Protein AF-A0A6G3X852-F1 (afdb_monomer_lite)

pLDDT: mean 96.02, std 6.21, range [58.16, 98.81]

Organism: NCBI:txid2706086

Secondary structure (DSSP, 8-state):
-HHHHHHHHHHHHT--S-TT-GGGHHHHHHHGGGTTTTTTTT---HHHHHHHHHHHHHHHHHT-HHHHHHHHHHHHHHHHHHH-TT-HHHHHHHHHHHHHHHHTT-HHHHHHHHHHHHHHTT-

Structure (mmCIF, N/CA/C/O backbone):
data_AF-A0A6G3X852-F1
#
_entry.id   AF-A0A6G3X852-F1
#
loop_
_atom_site.group_PDB
_atom_site.id
_atom_site.type_symbol
_atom_site.label_atom_id
_atom_site.label_alt_id
_atom_site.label_comp_id
_atom_site.label_asym_id
_atom_site.label_entity_id
_atom_site.label_seq_id
_atom_site.pdbx_PDB_ins_code
_atom_site.Cartn_x
_atom_site.Cartn_y
_atom_site.Cartn_z
_atom_site.occupancy
_atom_site.B_iso_or_equiv
_atom_site.auth_seq_id
_atom_site.auth_comp_id
_atom_site.auth_asym_id
_atom_site.auth_atom_id
_atom_site.pdbx_PDB_model_num
ATOM 1 N N . GLU A 1 1 ? 5.079 -11.549 15.200 1.00 58.16 1 GLU A N 1
ATOM 2 C CA . GLU A 1 1 ? 6.177 -12.507 15.487 1.00 58.16 1 GLU A CA 1
ATOM 3 C C . GLU A 1 1 ? 7.506 -11.943 14.986 1.00 58.16 1 GLU A C 1
ATOM 5 O O . GLU A 1 1 ? 7.515 -11.329 13.928 1.00 58.16 1 GLU A O 1
ATOM 10 N N . ARG A 1 2 ? 8.625 -12.157 15.699 1.00 64.38 2 ARG A N 1
ATOM 11 C CA . ARG A 1 2 ? 9.970 -11.617 15.363 1.00 64.38 2 ARG A CA 1
ATOM 12 C C . ARG A 1 2 ? 10.443 -11.882 13.919 1.00 64.38 2 ARG A C 1
ATOM 14 O O . ARG A 1 2 ? 11.273 -11.139 13.393 1.00 64.38 2 ARG A O 1
ATOM 21 N N . ALA A 1 3 ? 9.929 -12.935 13.280 1.00 66.25 3 ALA A N 1
ATOM 22 C CA . ALA A 1 3 ? 10.221 -13.265 11.886 1.00 66.25 3 ALA A CA 1
ATOM 23 C C . ALA A 1 3 ? 9.607 -12.250 10.903 1.00 66.25 3 ALA A C 1
ATOM 25 O O . ALA A 1 3 ? 10.308 -11.779 10.010 1.00 66.25 3 ALA A O 1
ATOM 26 N N . SER A 1 4 ? 8.349 -11.848 11.120 1.00 83.12 4 SER A N 1
ATOM 27 C CA . SER A 1 4 ? 7.655 -10.835 10.307 1.00 83.12 4 SER A CA 1
ATOM 28 C C . SER A 1 4 ? 8.345 -9.468 10.408 1.00 83.12 4 SER A C 1
ATOM 30 O O . SER A 1 4 ? 8.642 -8.844 9.396 1.00 83.12 4 SER A O 1
ATOM 32 N N . GLU A 1 5 ? 8.752 -9.059 11.611 1.00 88.44 5 GLU A N 1
ATOM 33 C CA . GLU A 1 5 ? 9.490 -7.805 11.825 1.00 88.44 5 GLU A CA 1
ATOM 34 C C . GLU A 1 5 ? 10.853 -7.791 11.107 1.00 88.44 5 GLU A C 1
ATOM 36 O O . GLU A 1 5 ? 11.283 -6.782 10.548 1.00 88.44 5 GLU A O 1
ATOM 41 N N . THR A 1 6 ? 11.549 -8.930 11.080 1.00 92.69 6 THR A N 1
ATOM 42 C CA . THR A 1 6 ? 12.819 -9.054 10.353 1.00 92.69 6 THR A CA 1
ATOM 43 C C . THR A 1 6 ? 12.610 -9.034 8.840 1.00 92.69 6 THR A C 1
ATOM 45 O O . THR A 1 6 ? 13.355 -8.346 8.145 1.00 92.69 6 THR A O 1
ATOM 48 N N . ALA A 1 7 ? 11.581 -9.717 8.331 1.00 94.88 7 ALA A N 1
ATOM 49 C CA . ALA A 1 7 ? 11.228 -9.679 6.914 1.00 94.88 7 ALA A CA 1
ATOM 50 C C . ALA A 1 7 ? 10.880 -8.252 6.462 1.00 94.88 7 ALA A C 1
ATOM 52 O O . ALA A 1 7 ? 11.458 -7.758 5.495 1.00 94.88 7 ALA A O 1
ATOM 53 N N . CYS A 1 8 ? 10.030 -7.547 7.212 1.00 96.81 8 CYS A N 1
ATOM 54 C CA . CYS A 1 8 ? 9.672 -6.158 6.936 1.00 96.81 8 CYS A CA 1
ATOM 55 C C . CYS A 1 8 ? 10.896 -5.233 6.898 1.00 96.81 8 CYS A C 1
ATOM 57 O O . CYS A 1 8 ? 11.022 -4.432 5.975 1.00 96.81 8 CYS A O 1
ATOM 59 N N . ARG A 1 9 ? 11.853 -5.382 7.826 1.00 97.12 9 ARG A N 1
ATOM 60 C CA . ARG A 1 9 ? 13.101 -4.597 7.802 1.00 97.12 9 ARG A CA 1
ATOM 61 C C . ARG A 1 9 ? 13.937 -4.835 6.545 1.00 97.12 9 ARG A C 1
ATOM 63 O O . ARG A 1 9 ? 14.508 -3.884 6.016 1.00 97.12 9 ARG A O 1
ATOM 70 N N . VAL A 1 10 ? 13.998 -6.072 6.048 1.00 97.75 10 VAL A N 1
ATOM 71 C CA . VAL A 1 10 ? 14.685 -6.379 4.781 1.00 97.75 10 VAL A CA 1
ATOM 72 C C . VAL A 1 10 ? 13.989 -5.687 3.611 1.00 97.75 10 VAL A C 1
ATOM 74 O O . VAL A 1 10 ? 14.666 -5.080 2.782 1.00 97.75 10 VAL A O 1
ATOM 77 N N . LEU A 1 11 ? 12.654 -5.717 3.560 1.00 98.31 11 LEU A N 1
ATOM 78 C CA . LEU A 1 11 ? 11.902 -5.041 2.501 1.00 98.31 11 LEU A CA 1
ATOM 79 C C . LEU A 1 11 ? 12.070 -3.516 2.555 1.00 98.31 11 LEU A C 1
ATOM 81 O O . LEU A 1 11 ? 12.279 -2.893 1.518 1.00 98.31 11 LEU A O 1
ATOM 85 N N . VAL A 1 12 ? 12.048 -2.918 3.750 1.00 98.69 12 VAL A N 1
ATOM 86 C CA . VAL A 1 12 ? 12.274 -1.475 3.945 1.00 98.69 12 VAL A CA 1
ATOM 87 C C . VAL A 1 12 ? 13.675 -1.074 3.491 1.00 98.69 12 VAL A C 1
ATOM 89 O O . VAL A 1 12 ? 13.825 -0.109 2.746 1.00 98.69 12 VAL A O 1
ATOM 92 N N . ALA A 1 13 ? 14.710 -1.831 3.869 1.00 98.19 13 ALA A N 1
ATOM 93 C CA . ALA A 1 13 ? 16.077 -1.590 3.398 1.00 98.19 13 ALA A CA 1
ATOM 94 C C . ALA A 1 13 ? 16.199 -1.734 1.870 1.00 98.19 13 ALA A C 1
ATOM 96 O O . ALA A 1 13 ? 17.073 -1.139 1.230 1.00 98.19 13 ALA A O 1
ATOM 97 N N . ALA A 1 14 ? 15.311 -2.527 1.274 1.00 97.94 14 ALA A N 1
ATOM 98 C CA . ALA A 1 14 ? 15.224 -2.707 -0.154 1.00 97.94 14 ALA A CA 1
ATOM 99 C C . ALA A 1 14 ? 14.382 -1.625 -0.866 1.00 97.94 14 ALA A C 1
ATOM 101 O O . ALA A 1 14 ? 14.450 -1.586 -2.090 1.00 97.94 14 ALA A O 1
ATOM 102 N N . ASP A 1 15 ? 13.683 -0.712 -0.185 1.00 98.38 15 ASP A N 1
ATOM 103 C CA . ASP A 1 15 ? 12.892 0.352 -0.825 1.00 98.38 15 ASP A CA 1
ATOM 104 C C . ASP A 1 15 ? 13.779 1.444 -1.471 1.00 98.38 15 ASP A C 1
ATOM 106 O O . ASP A 1 15 ? 14.551 2.108 -0.775 1.00 98.38 15 ASP A O 1
ATOM 110 N N . PRO A 1 16 ? 13.668 1.695 -2.791 1.00 97.50 16 PRO A N 1
ATOM 111 C CA . PRO A 1 16 ? 14.340 2.813 -3.462 1.00 97.50 16 PRO A CA 1
ATOM 112 C C . PRO A 1 16 ? 13.861 4.211 -3.044 1.00 97.50 16 PRO A C 1
ATOM 114 O O . PRO A 1 16 ? 14.562 5.183 -3.320 1.00 97.50 16 PRO A O 1
ATOM 117 N N . ARG A 1 17 ? 12.669 4.327 -2.438 1.00 97.75 17 ARG A N 1
ATOM 118 C CA . ARG A 1 17 ? 12.001 5.591 -2.061 1.00 97.75 17 ARG A CA 1
ATOM 119 C C . ARG A 1 17 ? 11.796 6.579 -3.222 1.00 97.75 17 ARG A C 1
ATOM 121 O O . ARG A 1 17 ? 11.726 7.787 -3.022 1.00 97.75 17 ARG A O 1
ATOM 128 N N . ASP A 1 18 ? 11.683 6.057 -4.442 1.00 97.75 18 ASP A N 1
ATOM 129 C CA . ASP A 1 18 ? 11.406 6.819 -5.665 1.00 97.75 18 ASP A CA 1
ATOM 130 C C . ASP A 1 18 ? 10.608 5.938 -6.652 1.00 97.75 18 ASP A C 1
ATOM 132 O O . ASP A 1 18 ? 11.168 5.423 -7.631 1.00 97.75 18 ASP A O 1
ATOM 136 N N . PRO A 1 19 ? 9.302 5.715 -6.380 1.00 96.62 19 PRO A N 1
ATOM 137 C CA . PRO A 1 19 ? 8.432 4.828 -7.167 1.00 96.62 19 PRO A CA 1
ATOM 138 C C . PRO A 1 19 ? 8.116 5.348 -8.568 1.00 96.62 19 PRO A C 1
ATOM 140 O O . PRO A 1 19 ? 7.697 4.592 -9.450 1.00 96.62 19 PRO A O 1
ATOM 143 N N . THR A 1 20 ? 8.348 6.637 -8.803 1.00 96.19 20 THR A N 1
ATOM 144 C CA . THR A 1 20 ? 8.071 7.274 -10.090 1.00 96.19 20 THR A CA 1
ATOM 145 C C . THR A 1 20 ? 9.189 7.068 -11.108 1.00 96.19 20 THR A C 1
ATOM 147 O O . THR A 1 20 ? 8.925 7.117 -12.309 1.00 96.19 20 THR A O 1
ATOM 150 N N . ALA A 1 21 ? 10.418 6.785 -10.663 1.00 97.19 21 ALA A N 1
ATOM 151 C CA . ALA A 1 21 ? 11.562 6.649 -11.552 1.00 97.19 21 ALA A CA 1
ATOM 152 C C . ALA A 1 21 ? 11.647 5.255 -12.211 1.00 97.19 21 ALA A C 1
ATOM 154 O O . ALA A 1 21 ? 11.856 4.254 -11.515 1.00 97.19 21 ALA A O 1
ATOM 155 N N . PRO A 1 22 ? 11.626 5.165 -13.560 1.00 96.62 22 PRO A N 1
ATOM 156 C CA . PRO A 1 22 ? 11.657 3.885 -14.273 1.00 96.62 22 PRO A CA 1
ATOM 157 C C . PRO A 1 22 ? 12.856 2.988 -13.958 1.00 96.62 22 PRO A C 1
ATOM 159 O O . PRO A 1 22 ? 12.735 1.764 -13.975 1.00 96.62 22 PRO A O 1
ATOM 162 N N . ARG A 1 23 ? 14.005 3.579 -13.603 1.00 97.56 23 ARG A N 1
ATOM 163 C CA . ARG A 1 23 ? 15.211 2.839 -13.191 1.00 97.56 23 ARG A CA 1
ATOM 164 C C . ARG A 1 23 ? 14.999 1.960 -11.949 1.00 97.56 23 ARG A C 1
ATOM 166 O O . ARG A 1 23 ? 15.730 0.994 -11.770 1.00 97.56 23 ARG A O 1
ATOM 173 N N . HIS A 1 24 ? 14.009 2.267 -11.108 1.00 97.75 24 HIS A N 1
ATOM 174 C CA . HIS A 1 24 ? 13.709 1.517 -9.884 1.00 97.75 24 HIS A CA 1
ATOM 175 C C . HIS A 1 24 ? 12.555 0.519 -10.043 1.00 97.75 24 HIS A C 1
ATOM 177 O O . HIS A 1 24 ? 12.307 -0.279 -9.145 1.00 97.75 24 HIS A O 1
ATOM 183 N N . TRP A 1 25 ? 11.850 0.522 -11.176 1.00 97.69 25 TRP A N 1
ATOM 184 C CA . TRP A 1 25 ? 10.623 -0.259 -11.365 1.00 97.69 25 TRP A CA 1
ATOM 185 C C . TRP A 1 25 ? 10.799 -1.762 -11.199 1.00 97.69 25 TRP A C 1
ATOM 187 O O . TRP A 1 25 ? 9.921 -2.415 -10.644 1.00 97.69 25 TRP A O 1
ATOM 197 N N . ARG A 1 26 ? 11.939 -2.308 -11.633 1.00 97.88 26 ARG A N 1
ATOM 198 C CA . ARG A 1 26 ? 12.255 -3.722 -11.406 1.00 97.88 26 ARG A CA 1
ATOM 199 C C . ARG A 1 26 ? 12.283 -4.055 -9.914 1.00 97.88 26 ARG A C 1
ATOM 201 O O . ARG A 1 26 ? 11.727 -5.059 -9.505 1.00 97.88 26 ARG A O 1
ATOM 208 N N . ARG A 1 27 ? 12.859 -3.170 -9.102 1.00 98.19 27 ARG A N 1
ATOM 209 C CA . ARG A 1 27 ? 12.984 -3.369 -7.658 1.00 98.19 27 ARG A CA 1
ATOM 210 C C . ARG A 1 27 ? 11.625 -3.342 -6.962 1.00 98.19 27 ARG A C 1
ATOM 212 O O . ARG A 1 27 ? 11.38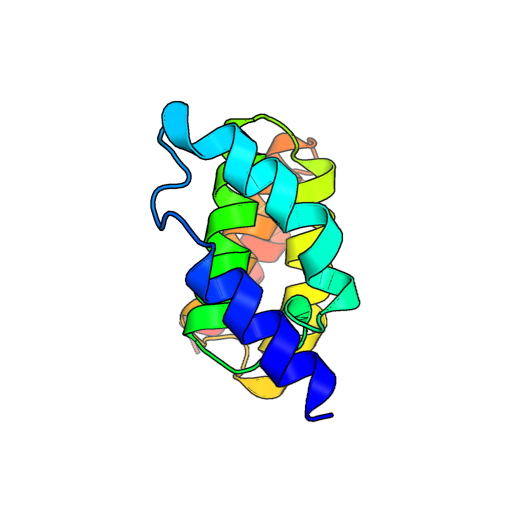0 -4.177 -6.108 1.00 98.19 27 ARG A O 1
ATOM 219 N N . TYR A 1 28 ? 10.718 -2.454 -7.368 1.00 98.62 28 TYR A N 1
ATOM 220 C CA . TYR A 1 28 ? 9.343 -2.483 -6.858 1.00 98.62 28 TYR A CA 1
ATOM 221 C C . TYR A 1 28 ? 8.580 -3.741 -7.285 1.00 98.62 28 TYR A C 1
ATOM 223 O O . TYR A 1 28 ? 7.882 -4.323 -6.458 1.00 98.62 28 TYR A O 1
ATOM 231 N N . ALA A 1 29 ? 8.753 -4.201 -8.530 1.00 98.25 29 ALA A N 1
ATOM 232 C CA . ALA A 1 29 ? 8.177 -5.469 -8.982 1.00 98.25 29 ALA A CA 1
ATOM 233 C C . ALA A 1 29 ? 8.663 -6.658 -8.135 1.00 98.25 29 ALA A C 1
ATOM 235 O O . ALA A 1 29 ? 7.858 -7.517 -7.790 1.00 98.25 29 ALA A O 1
ATOM 236 N N . ASP A 1 30 ? 9.945 -6.667 -7.756 1.00 98.38 30 ASP A N 1
ATOM 237 C CA . ASP A 1 30 ? 10.530 -7.705 -6.902 1.00 98.38 30 ASP A CA 1
ATOM 238 C C . ASP A 1 30 ? 10.009 -7.632 -5.447 1.00 98.38 30 ASP A C 1
ATOM 240 O O . ASP A 1 30 ? 9.898 -8.657 -4.785 1.00 98.38 30 ASP A O 1
ATOM 244 N N . LEU A 1 31 ? 9.655 -6.443 -4.936 1.00 98.56 31 LEU A N 1
ATOM 245 C CA . LEU A 1 31 ? 9.161 -6.256 -3.560 1.00 98.56 31 LEU A CA 1
ATOM 246 C C . LEU A 1 31 ? 7.698 -6.680 -3.367 1.00 98.56 31 LEU A C 1
ATOM 248 O O . LEU A 1 31 ? 7.346 -7.212 -2.315 1.00 98.56 31 LEU A O 1
ATOM 252 N N . ILE A 1 32 ? 6.840 -6.431 -4.360 1.00 98.56 32 ILE A N 1
ATOM 253 C CA . ILE A 1 32 ? 5.381 -6.606 -4.244 1.00 98.56 32 ILE A CA 1
ATOM 254 C C . ILE A 1 32 ? 4.957 -8.009 -3.778 1.00 98.56 32 ILE A C 1
ATOM 256 O O . ILE A 1 32 ? 4.154 -8.077 -2.843 1.00 98.56 32 ILE A O 1
ATOM 260 N N . PRO A 1 33 ? 5.481 -9.120 -4.339 1.00 98.38 33 PRO A N 1
ATOM 261 C CA . PRO A 1 33 ? 5.085 -10.470 -3.929 1.00 98.38 33 PRO A CA 1
ATOM 262 C C . PRO A 1 33 ? 5.365 -10.791 -2.455 1.00 98.38 33 PRO A C 1
ATOM 264 O O . PRO A 1 33 ? 4.859 -11.784 -1.937 1.00 98.38 33 PRO A O 1
ATOM 267 N N . HIS A 1 34 ? 6.180 -9.978 -1.779 1.00 98.19 34 HIS A N 1
ATOM 268 C CA . HIS A 1 34 ? 6.598 -10.202 -0.401 1.00 98.19 34 HIS A CA 1
ATOM 269 C C . HIS A 1 34 ? 5.842 -9.359 0.628 1.00 98.19 34 HIS A C 1
ATOM 271 O O . HIS A 1 34 ? 5.974 -9.647 1.814 1.00 98.19 34 HIS A O 1
ATOM 277 N N . LEU A 1 35 ? 5.040 -8.371 0.211 1.00 98.31 35 LEU A N 1
ATOM 278 C CA . LEU A 1 35 ? 4.361 -7.457 1.140 1.00 98.31 35 LEU A CA 1
ATOM 279 C C . LEU A 1 35 ? 3.387 -8.181 2.082 1.00 98.31 35 LEU A C 1
ATOM 281 O O . LEU A 1 35 ? 3.406 -7.955 3.289 1.00 98.31 35 LEU A O 1
ATOM 285 N N . GLU A 1 36 ? 2.541 -9.057 1.541 1.00 97.38 36 GLU A N 1
ATOM 286 C CA . GLU A 1 36 ? 1.561 -9.802 2.339 1.00 97.38 36 GLU A CA 1
ATOM 287 C C . GLU A 1 36 ? 2.232 -10.911 3.175 1.00 97.38 36 GLU A C 1
ATOM 289 O O . GLU A 1 36 ? 2.076 -10.896 4.395 1.00 97.38 36 GLU A O 1
ATOM 294 N N . PRO A 1 37 ? 3.091 -11.795 2.619 1.00 97.19 37 PRO A N 1
ATOM 295 C CA . PRO A 1 37 ? 3.763 -12.822 3.423 1.00 97.19 37 PRO A CA 1
ATOM 296 C C . PRO A 1 37 ? 4.677 -12.287 4.534 1.00 97.19 37 PRO A C 1
ATOM 298 O O . PRO A 1 37 ? 4.934 -13.000 5.503 1.00 97.19 37 PRO A O 1
ATOM 301 N N . SER A 1 38 ? 5.209 -11.064 4.410 1.00 97.44 38 SER A N 1
ATOM 302 C CA . SER A 1 38 ? 6.044 -10.470 5.460 1.00 97.44 38 SER A CA 1
ATOM 303 C C . SER A 1 38 ? 5.239 -9.883 6.620 1.00 97.44 38 SER A C 1
ATOM 305 O O . SER A 1 38 ? 5.830 -9.567 7.652 1.00 97.44 38 SER A O 1
ATOM 307 N N . GLY A 1 39 ? 3.926 -9.703 6.465 1.00 97.62 39 GLY A N 1
ATOM 308 C CA . GLY A 1 39 ? 3.089 -8.958 7.404 1.00 97.62 39 GLY A CA 1
ATOM 309 C C . GLY A 1 39 ? 3.201 -7.431 7.256 1.00 97.62 39 GLY A C 1
ATOM 310 O O . GLY A 1 39 ? 3.028 -6.692 8.229 1.00 97.62 39 GLY A O 1
ATOM 311 N N . ALA A 1 40 ? 3.597 -6.928 6.076 1.00 98.19 40 ALA A N 1
ATOM 312 C CA . ALA A 1 40 ? 3.776 -5.487 5.873 1.00 98.19 40 ALA A CA 1
ATOM 313 C C . ALA A 1 40 ? 2.439 -4.733 5.811 1.00 98.19 40 ALA A C 1
ATOM 315 O O . ALA A 1 40 ? 2.381 -3.558 6.178 1.00 98.19 40 ALA A O 1
ATOM 316 N N . LEU A 1 41 ? 1.366 -5.396 5.367 1.00 98.25 41 LEU A N 1
ATOM 317 C CA . LEU A 1 41 ? 0.040 -4.787 5.223 1.00 98.25 41 LEU A CA 1
ATOM 318 C C . LEU A 1 41 ? -0.637 -4.556 6.583 1.00 98.25 41 LEU A C 1
ATOM 320 O O . LEU A 1 41 ? -1.492 -3.689 6.715 1.00 98.25 41 LEU A O 1
ATOM 324 N N . GLU A 1 42 ? -0.199 -5.261 7.618 1.00 97.25 42 GLU A N 1
ATOM 325 C CA . GLU A 1 42 ? -0.703 -5.198 8.987 1.00 97.25 42 GLU A CA 1
ATOM 326 C C . GLU A 1 42 ? 0.141 -4.275 9.876 1.00 97.25 42 GLU A C 1
ATOM 328 O O . GLU A 1 42 ? -0.283 -3.898 10.971 1.00 97.25 42 GLU A O 1
ATOM 333 N N . SER A 1 43 ? 1.342 -3.908 9.421 1.00 95.81 43 SER A N 1
ATOM 334 C CA . SER A 1 43 ? 2.331 -3.205 10.233 1.00 95.81 43 SER A CA 1
ATOM 335 C C . SER A 1 43 ? 1.867 -1.812 10.675 1.00 95.81 43 SER A C 1
ATOM 337 O O . SER A 1 43 ? 1.280 -1.044 9.908 1.00 95.81 43 SER A O 1
ATOM 339 N N . ALA A 1 44 ? 2.183 -1.461 11.923 1.00 94.44 44 ALA A N 1
ATOM 340 C CA . ALA A 1 44 ? 2.054 -0.104 12.454 1.00 94.44 44 ALA A CA 1
ATOM 341 C C . ALA A 1 44 ? 3.338 0.733 12.296 1.00 94.44 44 ALA A C 1
ATOM 343 O O . ALA A 1 44 ? 3.321 1.922 12.595 1.00 94.44 44 ALA A O 1
ATOM 344 N N . ASP A 1 45 ? 4.428 0.124 11.824 1.00 96.00 45 ASP A N 1
ATOM 345 C CA . ASP A 1 45 ? 5.709 0.793 11.594 1.00 96.00 45 ASP A CA 1
ATOM 346 C C . ASP A 1 45 ? 5.638 1.736 10.378 1.00 96.00 45 ASP A C 1
ATOM 348 O O . ASP A 1 45 ? 5.242 1.330 9.282 1.00 96.00 45 ASP A O 1
ATOM 352 N N . GLU A 1 46 ? 6.015 3.002 10.568 1.00 96.19 46 GLU A N 1
ATOM 353 C CA . GLU A 1 46 ? 5.890 4.049 9.547 1.00 96.19 46 GLU A CA 1
ATOM 354 C C . GLU A 1 46 ? 6.778 3.818 8.316 1.00 96.19 46 GLU A C 1
ATOM 356 O O . GLU A 1 46 ? 6.357 4.128 7.195 1.00 96.19 46 GLU A O 1
ATOM 361 N N . ASP A 1 47 ? 7.974 3.248 8.487 1.00 98.00 47 ASP A N 1
ATOM 362 C CA . ASP A 1 47 ? 8.866 2.928 7.372 1.00 98.00 47 ASP A CA 1
ATOM 363 C C . ASP A 1 47 ? 8.270 1.794 6.526 1.00 98.00 47 ASP A C 1
ATOM 365 O O . ASP A 1 47 ? 8.276 1.858 5.293 1.00 98.00 47 ASP A O 1
ATOM 369 N N . VAL A 1 48 ? 7.680 0.785 7.175 1.00 98.38 48 VAL A N 1
ATOM 370 C CA . VAL A 1 48 ? 6.980 -0.311 6.486 1.00 98.38 48 VAL A CA 1
ATOM 371 C C . VAL A 1 48 ? 5.757 0.204 5.730 1.00 98.38 48 VAL A C 1
ATOM 373 O O . VAL A 1 48 ? 5.562 -0.140 4.562 1.00 98.38 48 VAL A O 1
ATOM 376 N N . ARG A 1 49 ? 4.944 1.068 6.347 1.00 98.38 49 ARG A N 1
ATOM 377 C CA . ARG A 1 49 ? 3.786 1.655 5.658 1.00 98.38 49 ARG A CA 1
ATOM 378 C C . ARG A 1 49 ? 4.208 2.540 4.486 1.00 98.38 49 ARG A C 1
ATOM 380 O O . ARG A 1 49 ? 3.564 2.509 3.437 1.00 98.38 49 ARG A O 1
ATOM 387 N N . SER A 1 50 ? 5.306 3.282 4.629 1.00 98.56 50 SER A N 1
ATOM 388 C CA . SER A 1 50 ? 5.883 4.092 3.550 1.00 98.56 50 SER A CA 1
ATOM 389 C C . SER A 1 50 ? 6.331 3.229 2.370 1.00 98.56 50 SER A C 1
ATOM 391 O O . SER A 1 50 ? 5.996 3.546 1.228 1.00 98.56 50 SER A O 1
ATOM 393 N N . LEU A 1 51 ? 6.994 2.097 2.633 1.00 98.75 51 LEU A N 1
ATOM 394 C CA . LEU A 1 51 ? 7.321 1.096 1.613 1.00 98.75 51 LEU A CA 1
ATOM 395 C C . LEU A 1 51 ? 6.059 0.614 0.878 1.00 98.75 51 LEU A C 1
ATOM 397 O O . LEU A 1 51 ? 6.032 0.600 -0.354 1.00 98.75 51 LEU A O 1
ATOM 401 N N . VAL A 1 52 ? 5.004 0.233 1.610 1.00 98.81 52 VAL A N 1
ATOM 402 C CA . VAL A 1 52 ? 3.744 -0.236 1.005 1.00 98.81 52 VAL A CA 1
ATOM 403 C C . VAL A 1 52 ? 3.149 0.845 0.097 1.00 98.81 52 VAL A C 1
ATOM 405 O O . VAL A 1 52 ? 2.769 0.558 -1.039 1.00 98.81 52 VAL A O 1
ATOM 408 N N . LEU A 1 53 ? 3.124 2.102 0.547 1.00 98.81 53 LEU A N 1
ATOM 409 C CA . LEU A 1 53 ? 2.635 3.225 -0.255 1.00 98.81 53 LEU A CA 1
ATOM 410 C C . LEU A 1 53 ? 3.497 3.494 -1.497 1.00 98.81 53 LEU A C 1
ATOM 412 O O . LEU A 1 53 ? 2.945 3.801 -2.556 1.00 98.81 53 LEU A O 1
ATOM 416 N N . ASN A 1 54 ? 4.818 3.325 -1.412 1.00 98.81 54 ASN A N 1
ATOM 417 C CA . ASN A 1 54 ? 5.705 3.426 -2.571 1.00 98.81 54 ASN A CA 1
ATOM 418 C C . ASN A 1 54 ? 5.411 2.321 -3.599 1.00 98.81 54 ASN A C 1
ATOM 420 O O . ASN A 1 54 ? 5.296 2.608 -4.792 1.00 98.81 54 ASN A O 1
ATOM 424 N N . CYS A 1 55 ? 5.194 1.079 -3.158 1.00 98.81 55 CYS A N 1
ATOM 425 C CA . CYS A 1 55 ? 4.773 -0.017 -4.037 1.00 98.81 55 CYS A CA 1
ATOM 426 C C . CYS A 1 55 ? 3.423 0.271 -4.717 1.00 98.81 55 CYS A C 1
ATOM 428 O O . CYS A 1 55 ? 3.268 0.042 -5.917 1.00 98.81 55 CYS A O 1
ATOM 430 N N . VAL A 1 56 ? 2.456 0.820 -3.977 1.00 98.75 56 VAL A N 1
ATOM 431 C CA . VAL A 1 56 ? 1.143 1.217 -4.513 1.00 98.75 56 VAL A CA 1
ATOM 432 C C . VAL A 1 56 ? 1.275 2.322 -5.564 1.00 98.75 56 VAL A C 1
ATOM 434 O O . VAL A 1 56 ? 0.637 2.255 -6.616 1.00 98.75 56 VAL A O 1
ATOM 437 N N . GLU A 1 57 ? 2.119 3.322 -5.321 1.00 98.56 57 GLU A N 1
ATOM 438 C CA . GLU A 1 57 ? 2.369 4.399 -6.280 1.00 98.56 57 GLU A CA 1
ATOM 439 C C . GLU A 1 57 ? 3.062 3.881 -7.548 1.00 98.56 57 GLU A C 1
ATOM 441 O O . GLU A 1 57 ? 2.690 4.256 -8.662 1.00 98.56 57 GLU A O 1
ATOM 446 N N . TYR A 1 58 ? 4.006 2.950 -7.403 1.00 98.56 58 TYR A N 1
ATOM 447 C CA . TYR A 1 58 ? 4.603 2.242 -8.533 1.00 98.56 58 TYR A CA 1
ATOM 448 C C . TYR A 1 58 ? 3.538 1.502 -9.366 1.00 98.56 58 TYR A C 1
ATOM 450 O O . TYR A 1 58 ? 3.487 1.673 -10.587 1.00 98.56 58 TYR A O 1
ATOM 458 N N . LEU A 1 59 ? 2.641 0.741 -8.728 1.00 98.69 59 LEU A N 1
ATOM 459 C CA . LEU A 1 59 ? 1.549 0.031 -9.410 1.00 98.69 59 LEU A CA 1
ATOM 460 C C . LEU A 1 59 ? 0.632 1.005 -10.158 1.00 98.69 59 LEU A C 1
ATOM 462 O O . LEU A 1 59 ? 0.275 0.767 -11.315 1.00 98.69 59 LEU A O 1
ATOM 466 N N . ARG A 1 60 ? 0.328 2.158 -9.548 1.00 98.00 60 ARG A N 1
ATOM 467 C CA . ARG A 1 60 ? -0.432 3.240 -10.189 1.00 98.00 60 ARG A CA 1
ATOM 468 C C . ARG A 1 60 ? 0.253 3.738 -11.462 1.00 98.00 60 A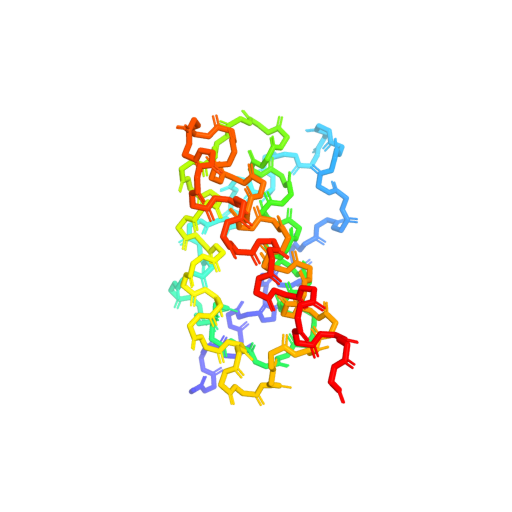RG A C 1
ATOM 470 O O . ARG A 1 60 ? -0.421 3.967 -12.467 1.00 98.00 60 ARG A O 1
ATOM 477 N N . MET A 1 61 ? 1.571 3.934 -11.415 1.00 97.62 61 MET A N 1
ATOM 478 C CA . MET A 1 61 ? 2.375 4.402 -12.549 1.00 97.62 61 MET A CA 1
ATOM 479 C C . MET A 1 61 ? 2.476 3.357 -13.664 1.00 97.62 61 MET A C 1
ATOM 481 O O . MET A 1 61 ? 2.519 3.720 -14.837 1.00 97.62 61 MET A O 1
ATOM 485 N N . ARG A 1 62 ? 2.473 2.067 -13.313 1.00 97.94 62 ARG A N 1
ATOM 486 C CA . ARG A 1 62 ? 2.502 0.949 -14.267 1.00 97.94 62 ARG A CA 1
ATOM 487 C C . ARG A 1 62 ? 1.148 0.597 -14.875 1.00 97.94 62 ARG A C 1
ATOM 489 O O . ARG A 1 62 ? 1.121 -0.135 -15.856 1.00 97.94 62 ARG A O 1
ATOM 496 N N . GLY A 1 63 ? 0.055 1.130 -14.334 1.00 97.88 63 GLY A N 1
ATOM 497 C CA . GLY A 1 63 ? -1.298 0.792 -14.776 1.00 97.88 63 GLY A CA 1
ATOM 498 C C . GLY A 1 63 ? -1.872 -0.465 -14.120 1.00 97.88 63 GLY A C 1
ATOM 499 O O . GLY A 1 63 ? -2.955 -0.909 -14.490 1.00 97.88 63 GLY A O 1
ATOM 500 N N . GLU A 1 64 ? -1.187 -1.010 -13.116 1.00 98.50 64 GLU A N 1
ATOM 501 C CA . GLU A 1 64 ? -1.553 -2.239 -12.407 1.00 98.50 64 GLU A CA 1
ATOM 502 C C . GLU A 1 64 ? -2.576 -1.953 -11.296 1.00 98.50 64 GLU A C 1
ATOM 504 O O . GLU A 1 64 ? -2.367 -2.205 -10.106 1.00 98.50 64 GLU A O 1
ATOM 509 N N . TYR A 1 65 ? -3.701 -1.353 -11.685 1.00 98.69 65 TYR A N 1
ATOM 510 C CA . TYR A 1 65 ? -4.671 -0.782 -10.750 1.00 98.69 65 TYR A CA 1
ATOM 511 C C . TYR A 1 65 ? -5.383 -1.830 -9.892 1.00 98.69 65 TYR A C 1
ATOM 513 O O . TYR A 1 65 ? -5.712 -1.545 -8.746 1.00 98.69 65 TYR A O 1
ATOM 521 N N . ALA A 1 66 ? -5.609 -3.035 -10.423 1.00 98.69 66 ALA A N 1
ATOM 522 C CA . ALA A 1 66 ? -6.251 -4.118 -9.679 1.00 98.69 66 ALA A CA 1
ATOM 523 C C . ALA A 1 66 ? -5.381 -4.591 -8.504 1.00 98.69 66 ALA A C 1
ATOM 525 O O . ALA A 1 66 ? -5.883 -4.753 -7.395 1.00 98.69 66 ALA A O 1
ATOM 526 N N . ILE A 1 67 ? -4.071 -4.725 -8.727 1.00 98.62 67 ILE A N 1
ATOM 527 C CA . ILE A 1 67 ? -3.108 -5.108 -7.687 1.00 98.62 67 ILE A CA 1
ATOM 528 C C . ILE A 1 67 ? -2.973 -3.976 -6.662 1.00 98.62 67 ILE A C 1
ATOM 530 O O . ILE A 1 67 ? -3.025 -4.212 -5.458 1.00 98.62 67 ILE A O 1
ATOM 534 N N . GLY A 1 68 ? -2.861 -2.725 -7.126 1.00 98.75 68 GLY A N 1
ATOM 535 C CA . GLY A 1 68 ? -2.803 -1.563 -6.234 1.00 98.75 68 GLY A CA 1
ATOM 536 C C . GLY A 1 68 ? -4.062 -1.413 -5.372 1.00 98.75 68 GLY A C 1
ATOM 537 O O . GLY A 1 68 ? -3.974 -1.039 -4.201 1.00 98.75 68 GLY A O 1
ATOM 538 N N . TRP A 1 69 ? -5.232 -1.730 -5.932 1.00 98.69 69 TRP A N 1
ATOM 539 C CA . TRP A 1 69 ? -6.499 -1.761 -5.203 1.00 98.69 69 TRP A CA 1
ATOM 540 C C . TRP A 1 69 ? -6.502 -2.839 -4.114 1.00 98.69 69 TRP A C 1
ATOM 542 O O . TRP A 1 69 ? -6.823 -2.514 -2.978 1.00 98.69 69 TRP A O 1
ATOM 552 N N . ASP A 1 70 ? -6.095 -4.074 -4.422 1.00 98.75 70 ASP A N 1
ATOM 553 C CA . ASP A 1 70 ? -6.063 -5.178 -3.448 1.00 98.75 70 ASP A CA 1
ATOM 554 C C . ASP A 1 70 ? -5.118 -4.879 -2.272 1.00 98.75 70 ASP A C 1
ATOM 556 O O . ASP A 1 70 ? -5.508 -4.974 -1.109 1.00 98.75 70 ASP A O 1
ATOM 560 N N . ILE A 1 71 ? -3.904 -4.398 -2.565 1.00 98.75 71 ILE A N 1
ATOM 561 C CA . ILE A 1 71 ? -2.915 -4.036 -1.536 1.00 98.75 71 ILE A CA 1
ATOM 562 C C . ILE A 1 71 ? -3.440 -2.917 -0.632 1.00 98.75 71 ILE A C 1
ATOM 564 O O . ILE A 1 71 ? -3.353 -3.014 0.592 1.00 98.75 71 ILE A O 1
ATOM 568 N N . THR A 1 72 ? -3.992 -1.846 -1.216 1.00 98.62 72 THR A N 1
ATOM 569 C CA . THR A 1 72 ? -4.542 -0.741 -0.413 1.00 98.62 72 THR A CA 1
ATOM 570 C C . THR A 1 72 ? -5.783 -1.157 0.367 1.00 98.62 72 THR A C 1
ATOM 572 O O . THR A 1 72 ? -5.964 -0.685 1.485 1.00 98.62 72 THR A O 1
ATOM 575 N N . HIS A 1 73 ? -6.617 -2.045 -0.180 1.00 98.44 73 HIS A N 1
ATOM 576 C CA . HIS A 1 73 ? -7.782 -2.589 0.510 1.00 98.44 73 HIS A CA 1
ATOM 577 C C . HIS A 1 73 ? -7.371 -3.319 1.790 1.00 98.44 73 HIS A C 1
ATOM 579 O O . HIS A 1 73 ? -7.777 -2.898 2.873 1.00 98.44 73 HIS A O 1
ATOM 585 N N . LYS A 1 74 ? -6.502 -4.328 1.659 1.00 98.50 74 LYS A N 1
ATOM 586 C CA . LYS A 1 74 ? -5.988 -5.141 2.770 1.00 98.50 74 LYS A CA 1
ATOM 587 C C . LYS A 1 74 ? -5.280 -4.286 3.820 1.00 98.50 74 LYS A C 1
ATOM 589 O O . LYS A 1 74 ? -5.591 -4.366 5.003 1.00 98.50 74 LYS A O 1
ATOM 594 N N . ALA A 1 75 ? -4.393 -3.382 3.396 1.00 98.56 75 ALA A N 1
ATOM 595 C CA . ALA A 1 75 ? -3.702 -2.484 4.322 1.00 98.56 75 ALA A CA 1
ATOM 596 C C . ALA A 1 75 ? -4.681 -1.614 5.138 1.00 98.56 75 ALA A C 1
ATOM 598 O O . ALA A 1 75 ? -4.522 -1.433 6.347 1.00 98.56 75 ALA A O 1
ATOM 599 N N . LEU A 1 76 ? -5.736 -1.093 4.500 1.00 98.31 76 LEU A N 1
ATOM 600 C CA . LEU A 1 76 ? -6.728 -0.247 5.167 1.00 98.31 76 LEU A CA 1
ATOM 601 C C . LEU A 1 76 ? -7.599 -0.995 6.184 1.00 98.31 76 LEU A C 1
ATOM 603 O O . LEU A 1 76 ? -8.055 -0.350 7.132 1.00 98.31 76 LEU A O 1
ATOM 607 N N . GLU A 1 77 ? -7.823 -2.303 6.029 1.00 96.94 77 GLU A N 1
ATOM 608 C CA . GLU A 1 77 ? -8.536 -3.119 7.028 1.00 96.94 77 GLU A CA 1
ATOM 609 C C . GLU A 1 77 ? -7.811 -3.105 8.385 1.00 96.94 77 GLU A C 1
ATOM 611 O O . GLU A 1 77 ? -8.444 -3.005 9.442 1.00 96.94 77 GLU A O 1
ATOM 616 N N . HIS A 1 78 ? -6.477 -3.084 8.364 1.00 97.44 78 HIS A N 1
ATOM 617 C CA . HIS A 1 78 ? -5.647 -3.063 9.567 1.00 97.44 78 HIS A CA 1
ATOM 618 C C . HIS A 1 78 ? -5.310 -1.647 10.044 1.00 97.44 78 HIS A C 1
ATOM 620 O O . HIS A 1 78 ? -5.440 -1.326 11.232 1.00 97.44 78 HIS A O 1
ATOM 626 N N . TRP A 1 79 ? -4.882 -0.763 9.142 1.00 97.88 79 TRP A N 1
ATOM 627 C CA . TRP A 1 79 ? -4.351 0.546 9.536 1.00 97.88 79 TRP A CA 1
ATOM 628 C C . TRP A 1 79 ? -5.417 1.464 10.137 1.00 97.88 79 TRP A C 1
ATOM 630 O O . TRP A 1 79 ? -5.131 2.198 11.081 1.00 97.88 79 TRP A O 1
ATOM 640 N N . ARG A 1 80 ? -6.668 1.380 9.664 1.00 96.19 80 ARG A N 1
ATOM 641 C CA . ARG A 1 80 ? -7.785 2.152 10.238 1.00 96.19 80 ARG A CA 1
ATOM 642 C C . ARG A 1 80 ? -8.060 1.785 11.688 1.00 96.19 80 ARG A C 1
ATOM 644 O O . ARG A 1 80 ? -8.332 2.667 12.495 1.00 96.19 80 ARG A O 1
ATOM 651 N N . THR A 1 81 ? -7.989 0.497 12.007 1.00 95.00 81 THR A N 1
ATOM 652 C CA . THR A 1 81 ? -8.252 -0.015 13.355 1.00 95.00 81 THR A CA 1
ATOM 653 C C . THR A 1 81 ? -7.120 0.351 14.312 1.00 95.00 81 THR A C 1
ATOM 655 O O . THR A 1 81 ? -7.369 0.717 15.455 1.00 95.00 81 THR A O 1
ATOM 658 N N . THR A 1 82 ? -5.875 0.279 13.838 1.00 95.69 82 THR A N 1
ATOM 659 C CA . THR A 1 82 ? -4.680 0.510 14.665 1.00 95.69 82 THR A CA 1
ATOM 660 C C . THR A 1 82 ? -4.351 1.988 14.885 1.00 95.69 82 THR A C 1
ATOM 662 O O . THR A 1 82 ? -3.907 2.343 15.971 1.00 95.69 82 THR A O 1
ATOM 665 N N . SER A 1 83 ? -4.556 2.851 13.885 1.00 95.31 83 SER A N 1
ATOM 666 C CA . SER A 1 83 ? -4.142 4.268 13.939 1.00 95.31 83 SER A CA 1
ATOM 667 C C . SER A 1 83 ? -5.303 5.260 13.886 1.00 95.31 83 SER A C 1
ATOM 669 O O . SER A 1 83 ? -5.110 6.450 14.116 1.00 95.31 83 SER A O 1
ATOM 671 N N . GLY A 1 84 ? -6.515 4.785 13.605 1.00 94.56 84 GLY A N 1
ATOM 672 C CA . GLY A 1 84 ? -7.682 5.631 13.405 1.00 94.56 84 GLY A CA 1
ATOM 673 C C . GLY A 1 84 ? -7.856 6.084 11.948 1.00 94.56 84 GLY A C 1
ATOM 674 O O . GLY A 1 84 ? -6.933 6.033 11.133 1.00 94.56 84 GLY A O 1
ATOM 675 N N . PRO A 1 85 ? -9.068 6.525 11.580 1.00 92.94 85 PRO A N 1
ATOM 676 C CA . PRO A 1 85 ? -9.426 6.794 10.188 1.00 92.94 85 PRO A CA 1
ATOM 677 C C . PRO A 1 85 ? -8.862 8.108 9.622 1.00 92.94 85 PRO A C 1
ATOM 679 O O . PRO A 1 85 ? -8.894 8.296 8.408 1.00 92.94 85 PRO A O 1
ATOM 682 N N . THR A 1 86 ? -8.385 9.013 10.478 1.00 94.88 86 THR A N 1
ATOM 683 C CA . THR A 1 86 ? -7.840 10.332 10.110 1.00 94.88 86 THR A CA 1
ATOM 684 C C . THR A 1 86 ? -6.318 10.409 10.240 1.00 94.88 86 THR A C 1
ATOM 686 O O . THR A 1 86 ? -5.739 11.469 10.006 1.00 94.88 86 THR A O 1
ATOM 689 N N . ASP A 1 87 ? -5.657 9.294 10.566 1.00 95.94 87 ASP A N 1
ATOM 690 C CA . ASP A 1 87 ? -4.201 9.198 10.515 1.00 95.94 87 ASP A CA 1
ATOM 691 C C . ASP A 1 87 ? -3.677 9.544 9.111 1.00 95.94 87 ASP A C 1
ATOM 693 O O . ASP A 1 87 ? -4.264 9.165 8.092 1.00 95.94 87 ASP A O 1
ATOM 697 N N . ARG A 1 88 ? -2.541 10.245 9.042 1.00 95.44 88 ARG A N 1
ATOM 698 C CA . ARG A 1 88 ? -1.977 10.728 7.774 1.00 95.44 88 ARG A CA 1
ATOM 699 C C . ARG A 1 88 ? -1.733 9.590 6.781 1.00 95.44 88 ARG A C 1
ATOM 701 O O . ARG A 1 88 ? -2.026 9.745 5.595 1.00 95.44 88 ARG A O 1
ATOM 708 N N . THR A 1 89 ? -1.214 8.460 7.243 1.00 96.56 89 THR A N 1
ATOM 709 C CA . THR A 1 89 ? -0.887 7.315 6.386 1.00 96.56 89 THR A CA 1
ATOM 710 C C . THR A 1 89 ? -2.154 6.612 5.911 1.00 96.56 89 THR A C 1
ATOM 712 O O . THR A 1 89 ? -2.269 6.264 4.734 1.00 96.56 89 THR A O 1
ATOM 715 N N . VAL A 1 90 ? -3.156 6.495 6.787 1.00 97.56 90 VAL A N 1
ATOM 716 C CA . VAL A 1 90 ? -4.492 5.976 6.445 1.00 97.56 90 VAL A CA 1
ATOM 717 C C . VAL A 1 90 ? -5.191 6.850 5.401 1.00 97.56 90 VAL A C 1
ATOM 719 O O . VAL A 1 90 ? -5.806 6.325 4.467 1.00 97.56 90 VAL A O 1
ATOM 722 N N . LEU A 1 91 ? -5.074 8.175 5.506 1.00 97.50 91 LEU A N 1
ATOM 723 C CA . LEU A 1 91 ? -5.630 9.110 4.525 1.00 97.50 91 LEU A CA 1
ATOM 724 C C . LEU A 1 91 ? -4.961 8.957 3.155 1.00 97.50 91 LEU A C 1
ATOM 726 O O . LEU A 1 91 ? -5.657 8.876 2.141 1.00 97.50 91 LEU A O 1
ATOM 730 N N . VAL A 1 92 ? -3.628 8.853 3.114 1.00 97.75 92 VAL A N 1
ATOM 731 C CA . VAL A 1 92 ? -2.880 8.631 1.864 1.00 97.75 92 VAL A CA 1
ATOM 732 C C . VAL A 1 92 ? -3.259 7.290 1.230 1.00 97.75 92 VAL A C 1
ATOM 734 O O . VAL A 1 92 ? -3.574 7.244 0.039 1.00 97.75 92 VAL A O 1
ATOM 737 N N . ALA A 1 93 ? -3.314 6.211 2.015 1.00 98.31 93 ALA A N 1
ATOM 738 C CA . ALA A 1 93 ? -3.742 4.897 1.538 1.00 98.31 93 ALA A CA 1
ATOM 739 C C . ALA A 1 93 ? -5.186 4.915 1.015 1.00 98.31 93 ALA A C 1
ATOM 741 O O . ALA A 1 93 ? -5.468 4.366 -0.049 1.00 98.31 93 ALA A O 1
ATOM 742 N N . THR A 1 94 ? -6.099 5.603 1.708 1.00 98.31 94 THR A N 1
ATOM 743 C CA . THR A 1 94 ? -7.499 5.715 1.272 1.00 98.31 94 THR A CA 1
ATOM 744 C C . THR A 1 94 ? -7.627 6.542 -0.012 1.00 98.31 94 THR A C 1
ATOM 746 O O . THR A 1 94 ? -8.414 6.195 -0.895 1.00 98.31 94 THR A O 1
ATOM 749 N N . HIS A 1 95 ? -6.822 7.596 -0.172 1.00 97.38 95 HIS A N 1
ATOM 750 C CA . HIS A 1 95 ? -6.750 8.344 -1.425 1.00 97.38 95 HIS A CA 1
ATOM 751 C C . HIS A 1 95 ? -6.276 7.459 -2.585 1.00 97.38 95 HIS A C 1
ATOM 753 O O . HIS A 1 95 ? -6.890 7.466 -3.655 1.00 97.38 95 HIS A O 1
ATOM 759 N N . GLN A 1 96 ? -5.227 6.659 -2.369 1.00 98.25 96 GLN A N 1
ATOM 760 C CA . GLN A 1 96 ? -4.741 5.724 -3.382 1.00 98.25 96 GLN A CA 1
ATOM 761 C C . GLN A 1 96 ? -5.790 4.658 -3.714 1.00 98.25 96 GLN A C 1
ATOM 763 O O . GLN A 1 96 ? -6.078 4.451 -4.889 1.00 98.25 96 GLN A O 1
ATOM 768 N N . TYR A 1 97 ? -6.454 4.076 -2.714 1.00 98.62 97 TYR A N 1
ATOM 769 C CA . TYR A 1 97 ? -7.567 3.140 -2.901 1.00 98.62 97 TYR A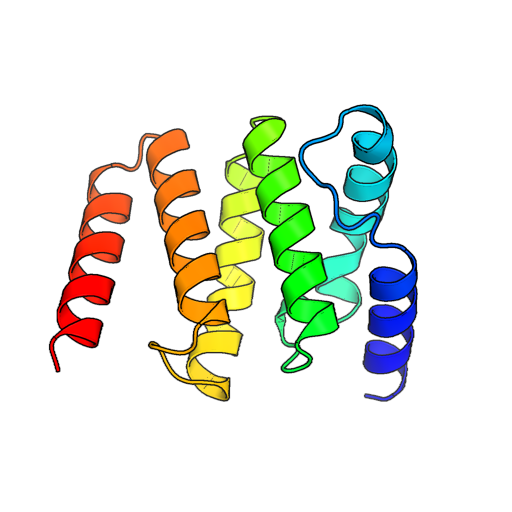 CA 1
ATOM 770 C C . TYR A 1 97 ? -8.673 3.722 -3.802 1.00 98.62 97 TYR A C 1
ATOM 772 O O . TYR A 1 97 ? -9.069 3.111 -4.798 1.00 98.62 97 TYR A O 1
ATOM 780 N N . ALA A 1 98 ? -9.124 4.950 -3.519 1.00 98.31 98 ALA A N 1
ATOM 781 C CA . ALA A 1 98 ? -10.122 5.639 -4.339 1.00 98.31 98 ALA A CA 1
ATOM 782 C C . ALA A 1 98 ? -9.614 5.945 -5.762 1.00 98.31 98 ALA A C 1
ATOM 784 O O . ALA A 1 98 ? -10.370 5.850 -6.733 1.00 98.31 98 ALA A O 1
ATOM 785 N N . ASN A 1 99 ? -8.330 6.282 -5.918 1.00 97.88 99 ASN A N 1
ATOM 786 C CA . ASN A 1 99 ? -7.723 6.474 -7.234 1.00 97.88 99 ASN A CA 1
ATOM 787 C C . ASN A 1 99 ? -7.691 5.177 -8.047 1.00 97.88 99 ASN A C 1
ATOM 789 O O . ASN A 1 99 ? -8.015 5.216 -9.235 1.00 97.88 99 ASN A O 1
ATOM 793 N N . MET A 1 100 ? -7.352 4.041 -7.431 1.00 98.50 100 MET A N 1
ATOM 794 C CA . MET A 1 100 ? -7.363 2.741 -8.109 1.00 98.50 100 MET A CA 1
ATOM 795 C C . MET A 1 100 ? -8.776 2.371 -8.563 1.00 98.50 100 MET A C 1
ATOM 797 O O . MET A 1 100 ? -8.971 2.029 -9.727 1.00 98.50 100 MET A O 1
ATOM 801 N N . LEU A 1 101 ? -9.783 2.555 -7.701 1.00 98.56 101 LEU A N 1
ATOM 802 C CA . LEU A 1 101 ? -11.193 2.368 -8.064 1.00 98.56 101 LEU A CA 1
ATOM 803 C C . LEU A 1 101 ? -11.596 3.220 -9.274 1.00 98.56 101 LEU A C 1
ATOM 805 O O . LEU A 1 101 ? -12.201 2.711 -10.218 1.00 98.56 101 LEU A O 1
ATOM 809 N N . ARG A 1 102 ? -11.211 4.502 -9.293 1.00 98.25 102 ARG A N 1
ATOM 810 C CA . ARG A 1 102 ? -11.475 5.397 -10.430 1.00 98.25 102 ARG A CA 1
ATOM 811 C C . ARG A 1 102 ? -10.838 4.876 -11.721 1.00 98.25 102 ARG A C 1
ATOM 813 O O . ARG A 1 102 ? -11.466 4.938 -12.774 1.00 98.25 102 ARG A O 1
ATOM 820 N N . ARG A 1 103 ? -9.604 4.372 -11.654 1.00 98.00 103 ARG A N 1
ATOM 821 C CA . ARG A 1 103 ? -8.883 3.825 -12.816 1.00 98.00 103 ARG A CA 1
ATOM 822 C C . ARG A 1 103 ? -9.471 2.503 -13.315 1.00 98.00 103 ARG A C 1
ATOM 824 O O . ARG A 1 103 ? -9.399 2.235 -14.507 1.00 98.00 103 ARG A O 1
ATOM 831 N N . LEU A 1 104 ? -10.109 1.739 -12.432 1.00 98.44 104 LEU A N 1
ATOM 832 C CA . LEU A 1 104 ? -10.873 0.530 -12.755 1.00 98.44 104 LEU A CA 1
ATOM 833 C C . LEU A 1 104 ? -12.307 0.822 -13.245 1.00 98.44 104 LEU A C 1
ATOM 835 O O . LEU A 1 104 ? -13.080 -0.109 -13.449 1.00 98.44 104 LEU A O 1
ATOM 839 N N . GLY A 1 105 ? -12.700 2.093 -13.402 1.00 98.31 105 GLY A N 1
ATOM 840 C CA . GLY A 1 105 ? -14.049 2.485 -13.833 1.00 98.31 105 GLY A CA 1
ATOM 841 C C . GLY A 1 105 ? -15.119 2.433 -12.734 1.00 98.31 105 GLY A C 1
ATOM 842 O O . GLY A 1 105 ? -16.289 2.709 -12.991 1.00 98.31 105 GLY A O 1
ATOM 843 N N . LYS A 1 106 ? -14.741 2.138 -11.485 1.00 98.50 106 LYS A N 1
ATOM 844 C CA . LYS A 1 106 ? -15.644 2.065 -10.323 1.00 98.50 106 LYS A CA 1
ATOM 845 C C . LYS A 1 106 ? -15.879 3.448 -9.709 1.00 98.50 106 LYS A C 1
ATOM 847 O O . LYS A 1 106 ? -15.570 3.707 -8.545 1.00 98.50 106 LYS A O 1
ATOM 852 N N . TYR A 1 107 ? -16.403 4.371 -10.513 1.00 98.06 107 TYR A N 1
ATOM 853 C CA . TYR A 1 107 ? -16.511 5.788 -10.152 1.00 98.06 107 TYR A CA 1
ATOM 854 C C . TYR A 1 107 ? -17.385 6.047 -8.920 1.00 98.06 107 TYR A C 1
ATOM 856 O O . TYR A 1 107 ? -16.985 6.821 -8.053 1.00 98.06 107 TYR A O 1
ATOM 864 N N . ALA A 1 108 ? -18.535 5.374 -8.811 1.00 98.38 108 ALA A N 1
ATOM 865 C CA . ALA A 1 108 ? -19.456 5.547 -7.686 1.00 98.38 108 ALA A CA 1
ATOM 866 C C . ALA A 1 108 ? -18.826 5.121 -6.348 1.00 98.38 108 ALA A C 1
ATOM 868 O O . ALA A 1 108 ? -18.970 5.803 -5.335 1.00 98.38 108 ALA A O 1
ATOM 869 N N . GLU A 1 109 ? -18.069 4.021 -6.342 1.00 98.06 109 GLU A N 1
ATOM 870 C CA . GLU A 1 109 ? -17.345 3.572 -5.151 1.00 98.06 109 GLU A CA 1
ATOM 871 C C . GLU A 1 109 ? -16.223 4.547 -4.778 1.00 98.06 109 GLU A C 1
ATOM 873 O O . GLU A 1 109 ? -16.103 4.919 -3.611 1.00 98.06 109 GLU A O 1
ATOM 878 N N . ALA A 1 110 ? -15.437 5.005 -5.760 1.00 98.31 110 ALA A N 1
ATOM 879 C CA . ALA A 1 110 ? -14.377 5.987 -5.538 1.00 98.31 110 ALA A CA 1
ATOM 880 C C . ALA A 1 110 ? -14.927 7.297 -4.949 1.00 98.31 110 ALA A C 1
ATOM 882 O O . ALA A 1 110 ? -14.335 7.871 -4.033 1.00 98.31 110 ALA A O 1
ATOM 883 N N . GLU A 1 111 ? -16.070 7.761 -5.456 1.00 97.81 111 GLU A N 1
ATOM 884 C CA . GLU A 1 111 ? -16.746 8.955 -4.960 1.00 97.81 111 GLU A CA 1
ATOM 885 C C . GLU A 1 111 ? -17.239 8.775 -3.522 1.00 97.81 111 GLU A C 1
ATOM 887 O O . GLU A 1 111 ? -16.958 9.623 -2.674 1.00 97.81 111 GLU A O 1
ATOM 892 N N . ARG A 1 112 ? -17.919 7.660 -3.226 1.00 98.06 112 ARG A N 1
ATOM 893 C CA . ARG A 1 112 ? -18.401 7.347 -1.874 1.00 98.06 112 ARG A CA 1
ATOM 894 C C . ARG A 1 112 ? -17.263 7.367 -0.853 1.00 98.06 112 ARG A C 1
ATOM 896 O O . ARG A 1 112 ? -17.415 7.953 0.213 1.00 98.06 112 ARG A O 1
ATOM 903 N N . ILE A 1 113 ? -16.122 6.766 -1.192 1.00 96.75 113 ILE A N 1
ATOM 904 C CA . ILE A 1 113 ? -14.927 6.776 -0.337 1.00 96.75 113 ILE A CA 1
ATOM 905 C C . ILE A 1 113 ? -14.401 8.201 -0.135 1.00 96.75 113 ILE A C 1
ATOM 907 O O . ILE A 1 113 ? -14.086 8.585 0.988 1.00 96.75 113 ILE A O 1
ATOM 911 N N . GLY A 1 114 ? -14.332 9.002 -1.201 1.00 93.81 114 GLY A N 1
ATOM 912 C CA . GLY A 1 114 ? -13.901 10.397 -1.106 1.00 93.81 114 GLY A CA 1
ATOM 913 C C . GLY A 1 114 ? -14.802 11.244 -0.201 1.00 93.81 114 GLY A C 1
ATOM 914 O O . GLY A 1 114 ? -14.292 12.037 0.587 1.00 93.81 114 GLY A O 1
ATOM 915 N N . ARG A 1 115 ? -16.128 11.059 -0.275 1.00 95.88 115 ARG A N 1
ATOM 916 C CA . ARG A 1 115 ? -17.080 11.769 0.597 1.00 95.88 115 ARG A CA 1
ATOM 917 C C . ARG A 1 115 ? -16.926 11.375 2.066 1.00 95.88 115 ARG A C 1
ATOM 919 O O . ARG A 1 115 ? -16.814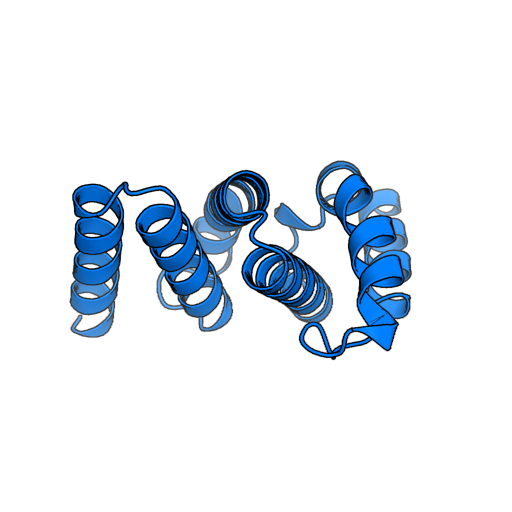 12.270 2.893 1.00 95.88 115 ARG A O 1
ATOM 926 N N . ASP A 1 116 ? -16.837 10.077 2.366 1.00 94.62 116 ASP A N 1
ATOM 927 C CA . ASP A 1 116 ? -16.660 9.571 3.740 1.00 94.62 116 ASP A CA 1
ATOM 928 C C . ASP A 1 116 ? -15.403 10.158 4.411 1.00 94.62 116 ASP A C 1
ATOM 930 O O . ASP A 1 116 ? -15.458 10.607 5.553 1.00 94.62 116 ASP A O 1
ATOM 934 N N . ILE A 1 117 ? -14.277 10.256 3.691 1.00 92.81 117 ILE A N 1
ATOM 935 C CA . ILE A 1 117 ? -13.062 10.897 4.228 1.00 92.81 117 ILE A CA 1
ATOM 936 C C . ILE A 1 117 ? -13.295 12.380 4.537 1.00 92.81 117 ILE A C 1
ATOM 938 O O . ILE A 1 117 ? -12.875 12.862 5.587 1.00 92.81 117 ILE A O 1
ATOM 942 N N . LEU A 1 118 ? -13.933 13.120 3.625 1.00 92.31 118 LEU A N 1
ATOM 943 C CA . LEU A 1 118 ? -14.188 14.548 3.822 1.00 92.31 118 LEU A CA 1
ATOM 944 C C . LEU A 1 118 ? -15.133 14.801 4.996 1.00 92.31 118 LEU A C 1
ATOM 946 O O . LEU A 1 118 ? -14.945 15.774 5.718 1.00 92.31 118 LEU A O 1
ATOM 950 N N . GLU A 1 119 ? -16.132 13.943 5.192 1.00 93.69 119 GLU A N 1
ATOM 951 C CA . GLU A 1 119 ? -17.025 14.004 6.350 1.00 93.69 119 GLU A CA 1
ATOM 952 C C . GLU A 1 119 ? -16.251 13.777 7.650 1.00 93.69 119 GLU A C 1
ATOM 954 O O . GLU A 1 119 ? -16.376 14.575 8.575 1.00 93.69 119 GLU A O 1
ATOM 959 N N . A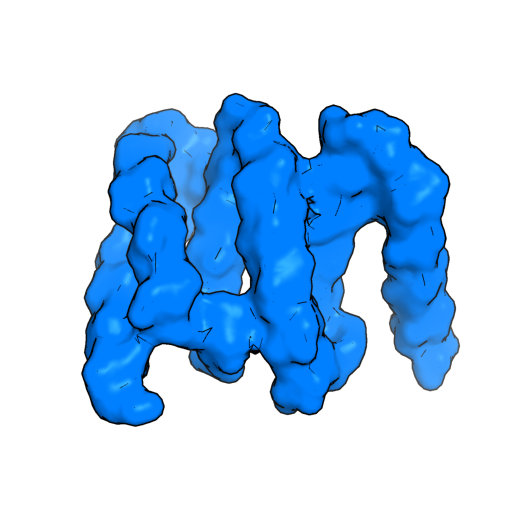RG A 1 120 ? -15.368 12.774 7.694 1.00 89.88 120 ARG A N 1
ATOM 960 C CA . ARG A 1 120 ? -14.524 12.493 8.868 1.00 89.88 120 ARG A CA 1
ATOM 961 C C . ARG A 1 120 ? -13.538 13.608 9.204 1.00 89.88 120 ARG A C 1
ATOM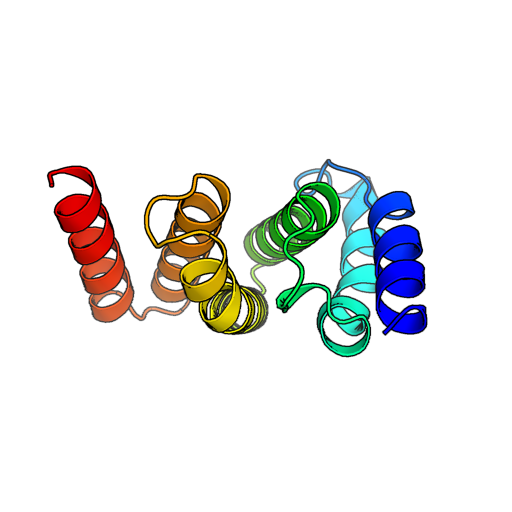 963 O O . ARG A 1 120 ? -13.230 13.784 10.370 1.00 89.88 120 ARG A O 1
ATOM 970 N N . LEU A 1 121 ? -13.032 14.335 8.207 1.00 90.12 121 LEU A N 1
ATOM 971 C CA . LEU A 1 121 ? -12.105 15.458 8.412 1.00 90.12 121 LEU A CA 1
ATOM 972 C C . LEU A 1 121 ? -12.798 16.761 8.841 1.00 90.12 121 LEU A C 1
ATOM 974 O O . LEU A 1 121 ? -12.117 17.723 9.188 1.00 90.12 121 LEU A O 1
ATOM 978 N N . ARG A 1 122 ? -14.131 16.826 8.755 1.00 89.00 122 ARG A N 1
ATOM 979 C CA . ARG A 1 122 ? -14.930 17.985 9.185 1.00 89.00 122 ARG A CA 1
ATOM 980 C C . ARG A 1 122 ? -15.408 17.883 10.636 1.00 89.00 122 ARG A C 1
ATOM 982 O O . ARG A 1 122 ? -15.868 18.895 11.160 1.00 89.00 122 ARG A O 1
ATOM 989 N N . LEU A 1 123 ? -15.361 16.685 11.219 1.00 71.81 123 LEU A N 1
ATOM 990 C CA . LEU A 1 123 ? -15.712 16.385 12.611 1.00 71.81 123 LEU A CA 1
ATOM 991 C C . LEU A 1 123 ? -14.487 16.545 13.515 1.00 71.81 123 LEU A C 1
ATOM 993 O O . LEU A 1 123 ? -14.687 17.008 14.657 1.00 71.81 123 LEU A O 1
#

InterPro domains:
  IPR011990 Tetratricopeptide-like helical domain superfamily [G3DSA:1.25.40.10] (40-122)
  IPR011990 Tetratricopeptide-like helical domain superfamily [SSF48452] (42-118)

Foldseek 3Di:
DVQLVVLLVVLLVLAPLCLQDPVCLVSLVVSLVCCVVSCLLQDPDPSSLSSLLSSLVNCVNVLVLVSSLVSLVSSLVRCCVVPNCLPPSNVSSLLSNLVSCVSVVVPVVSVVSVVVSVVVVVD

Sequence (123 aa):
ERASETACRVLVAADPRDPTAPRHWRRYADLIPHLEPSGALESADEDVRSLVLNCVEYLRMRGEYAIGWDITHKALEHWRTTSGPTDRTVLVATHQYANMLRRLGKYAEAERIGRDILERLRL

Radius of gyration: 14.22 Å; chains: 1; bounding box: 36×31×30 Å